Protein AF-A0A382V5U9-F1 (afdb_monomer)

Sequence (157 aa):
MNRLLKIAFSTIMAFGLVFFVGCESEDDAVVETVYDSFDIRAVMSLTAGTDANAEIVRTVPGTEDQAVFVSSAISRLTVINYTTSGFTFGSTYDLDAGSATAEMTSIDVSIPIGGENYVAVCVANTDCAVGKIMFVKLSDGTVVSEVDVGYNPDGTA

pLDDT: mean 81.48, std 15.8, range [37.59, 98.44]

Organism: NCBI:txid408172

Structure (mmCIF, N/CA/C/O backbone):
data_AF-A0A382V5U9-F1
#
_entry.id   AF-A0A382V5U9-F1
#
loop_
_atom_site.group_PDB
_atom_site.id
_atom_site.type_symbol
_atom_site.label_atom_id
_atom_site.label_alt_id
_atom_site.label_comp_id
_atom_site.label_asym_id
_atom_site.label_entity_id
_atom_site.label_seq_id
_atom_site.pdbx_PDB_ins_code
_atom_site.Cartn_x
_atom_site.Cartn_y
_atom_site.Cartn_z
_atom_site.occupancy
_atom_site.B_iso_or_equiv
_atom_site.auth_seq_id
_atom_site.auth_comp_id
_atom_site.auth_asym_id
_atom_site.auth_atom_id
_atom_site.pdbx_PDB_model_num
ATOM 1 N N . MET A 1 1 ? -87.993 -9.521 -7.318 1.00 55.03 1 MET A N 1
ATOM 2 C CA . MET A 1 1 ? -86.608 -9.385 -7.827 1.00 55.03 1 MET A CA 1
ATOM 3 C C . MET A 1 1 ? -86.116 -10.754 -8.288 1.00 55.03 1 MET A C 1
ATOM 5 O O . MET A 1 1 ? -86.063 -11.663 -7.465 1.00 55.03 1 MET A O 1
ATOM 9 N N . ASN A 1 2 ? -85.886 -10.928 -9.595 1.00 71.44 2 ASN A N 1
ATOM 10 C CA . ASN A 1 2 ? -85.622 -12.232 -10.220 1.00 71.44 2 ASN A CA 1
ATOM 11 C C . ASN A 1 2 ? -84.285 -12.828 -9.724 1.00 71.44 2 ASN A C 1
ATOM 13 O O . ASN A 1 2 ? -83.357 -12.070 -9.444 1.00 71.44 2 ASN A O 1
ATOM 17 N N . ARG A 1 3 ? -84.171 -14.160 -9.591 1.00 67.31 3 ARG A N 1
ATOM 18 C CA . ARG A 1 3 ? -82.976 -14.835 -9.020 1.00 67.31 3 ARG A CA 1
ATOM 19 C C . ARG A 1 3 ? -81.678 -14.425 -9.728 1.00 67.31 3 ARG A C 1
ATOM 21 O O . ARG A 1 3 ? -80.677 -14.184 -9.065 1.00 67.31 3 ARG A O 1
ATOM 28 N N . LEU A 1 4 ? -81.742 -14.249 -11.046 1.00 70.25 4 LEU A N 1
ATOM 29 C CA . LEU A 1 4 ? -80.641 -13.759 -11.880 1.00 70.25 4 LEU A CA 1
ATOM 30 C C . LEU A 1 4 ? -80.187 -12.338 -11.513 1.00 70.25 4 LEU A C 1
ATOM 32 O O . LEU A 1 4 ? -78.993 -12.069 -11.492 1.00 70.25 4 LEU A O 1
ATOM 36 N N . LEU A 1 5 ? -81.115 -11.450 -11.142 1.00 63.88 5 LEU A N 1
ATOM 37 C CA . LEU A 1 5 ? -80.794 -10.073 -10.753 1.00 63.88 5 LEU A CA 1
ATOM 38 C C . LEU A 1 5 ? -80.129 -10.012 -9.370 1.00 63.88 5 LEU A C 1
ATOM 40 O O . LEU A 1 5 ? -79.257 -9.182 -9.149 1.00 63.88 5 LEU A O 1
ATOM 44 N N . LYS A 1 6 ? -80.500 -10.920 -8.454 1.00 63.28 6 LYS A N 1
ATOM 45 C CA . LYS A 1 6 ? -79.841 -11.061 -7.143 1.00 63.28 6 LYS A CA 1
ATOM 46 C C . LYS A 1 6 ? -78.411 -11.584 -7.273 1.00 63.28 6 LYS A C 1
ATOM 48 O O . LYS A 1 6 ? -77.531 -11.098 -6.573 1.00 63.28 6 LYS A O 1
ATOM 53 N N . ILE A 1 7 ? -78.187 -12.544 -8.173 1.00 68.88 7 ILE A N 1
ATOM 54 C CA . ILE A 1 7 ? -76.850 -13.085 -8.445 1.00 68.88 7 ILE A CA 1
ATOM 55 C C . ILE A 1 7 ? -75.982 -12.004 -9.093 1.00 68.88 7 ILE A C 1
ATOM 57 O O . ILE A 1 7 ? -74.903 -11.735 -8.586 1.00 68.88 7 ILE A O 1
ATOM 61 N N . ALA A 1 8 ? -76.489 -11.300 -10.111 1.00 67.50 8 ALA A N 1
ATOM 62 C CA . ALA A 1 8 ? -75.756 -10.212 -10.761 1.00 67.50 8 ALA A CA 1
ATOM 63 C C . ALA A 1 8 ? -75.358 -9.092 -9.780 1.00 67.50 8 ALA A C 1
ATOM 65 O O . ALA A 1 8 ? -74.210 -8.656 -9.785 1.00 67.50 8 ALA A O 1
ATOM 66 N N . PHE A 1 9 ? -76.265 -8.679 -8.885 1.00 61.75 9 PHE A N 1
ATOM 67 C CA . PHE A 1 9 ? -75.946 -7.690 -7.847 1.00 61.75 9 PHE A CA 1
ATOM 68 C C . PHE A 1 9 ? -74.911 -8.208 -6.840 1.00 61.75 9 PHE A C 1
ATOM 70 O O . PHE A 1 9 ? -74.003 -7.473 -6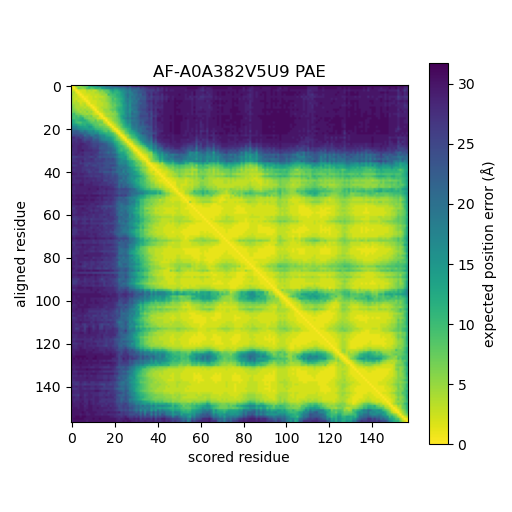.465 1.00 61.75 9 PHE A O 1
ATOM 77 N N . SER A 1 10 ? -75.011 -9.478 -6.435 1.00 62.34 10 SER A N 1
ATOM 78 C CA . SER A 1 10 ? -74.060 -10.098 -5.507 1.00 62.34 10 SER A CA 1
ATOM 79 C C . SER A 1 10 ? -72.662 -10.238 -6.113 1.00 62.34 10 SER A C 1
ATOM 81 O O . SER A 1 10 ? -71.679 -10.079 -5.397 1.00 62.34 10 SER A O 1
ATOM 83 N N . THR A 1 11 ? -72.554 -10.522 -7.414 1.00 60.72 11 THR A N 1
ATOM 84 C CA . THR A 1 11 ? -71.265 -10.665 -8.104 1.00 60.72 11 THR A CA 1
ATOM 85 C C . THR A 1 11 ? -70.595 -9.310 -8.336 1.00 60.72 11 THR A C 1
ATOM 87 O O . THR A 1 11 ? -69.388 -9.202 -8.146 1.00 60.72 11 THR A O 1
ATOM 90 N N . ILE A 1 12 ? -71.361 -8.261 -8.662 1.00 63.12 12 ILE A N 1
ATOM 91 C CA . ILE A 1 12 ? -70.839 -6.889 -8.806 1.00 63.12 12 ILE A CA 1
ATOM 92 C C . ILE A 1 12 ? -70.350 -6.345 -7.457 1.00 63.12 12 ILE A C 1
ATOM 94 O O . ILE A 1 12 ? -69.289 -5.732 -7.390 1.00 63.12 12 ILE A O 1
ATOM 98 N N . MET A 1 13 ? -71.079 -6.621 -6.370 1.00 58.62 13 MET A N 1
ATOM 99 C CA . MET A 1 13 ? -70.685 -6.191 -5.026 1.00 58.62 13 MET A CA 1
ATOM 100 C C . MET A 1 13 ? -69.447 -6.950 -4.520 1.00 58.62 13 MET A C 1
ATOM 102 O O . MET A 1 13 ? -68.575 -6.349 -3.902 1.00 58.62 13 MET A O 1
ATOM 106 N N . ALA A 1 14 ? -69.328 -8.245 -4.840 1.00 58.81 14 ALA A N 1
ATOM 107 C CA . ALA A 1 14 ? -68.163 -9.055 -4.484 1.00 58.81 14 ALA A CA 1
ATOM 108 C C . ALA A 1 14 ? -66.903 -8.680 -5.283 1.00 58.81 14 ALA A C 1
ATOM 110 O O . ALA A 1 14 ? -65.824 -8.669 -4.706 1.00 58.81 14 ALA A O 1
ATOM 111 N N . PHE A 1 15 ? -67.023 -8.327 -6.570 1.00 55.47 15 PHE A N 1
ATOM 112 C CA . PHE A 1 15 ? -65.882 -7.868 -7.377 1.00 55.47 15 PHE A CA 1
ATOM 113 C C . PHE A 1 15 ? -65.477 -6.417 -7.083 1.00 55.47 15 PHE A C 1
ATOM 115 O O . PHE A 1 15 ? -64.292 -6.105 -7.138 1.00 55.47 15 PHE A O 1
ATOM 122 N N . GLY A 1 16 ? -66.419 -5.538 -6.720 1.00 53.28 16 GLY A N 1
ATOM 123 C CA . GLY A 1 16 ? -66.120 -4.147 -6.348 1.00 53.28 16 GLY A CA 1
ATOM 124 C C . GLY A 1 16 ? -65.298 -4.006 -5.060 1.00 53.28 16 GLY A C 1
ATOM 125 O O . GLY A 1 16 ? -64.565 -3.035 -4.908 1.00 53.28 16 GLY A O 1
ATOM 126 N N . LEU A 1 17 ? -65.367 -4.995 -4.163 1.00 53.22 17 LEU A N 1
ATOM 127 C CA . LEU A 1 17 ? -64.602 -5.035 -2.910 1.00 53.22 17 LEU A CA 1
ATOM 128 C C . LEU A 1 17 ? -63.138 -5.474 -3.088 1.00 53.22 17 LEU A C 1
ATOM 130 O O . LEU A 1 17 ? -62.319 -5.188 -2.222 1.00 53.22 17 LEU A O 1
ATOM 134 N N . VAL A 1 18 ? -62.781 -6.122 -4.205 1.00 51.56 18 VAL A N 1
ATOM 135 C CA . VAL A 1 18 ? -61.408 -6.619 -4.447 1.00 51.56 18 VAL A CA 1
ATOM 136 C C . VAL A 1 18 ? -60.488 -5.536 -5.033 1.00 51.56 18 VAL A C 1
ATOM 138 O O . VAL A 1 18 ? -59.275 -5.703 -5.039 1.00 51.56 18 VAL A O 1
ATOM 141 N N . PHE A 1 19 ? -61.036 -4.401 -5.483 1.00 48.47 19 PHE A N 1
ATOM 142 C CA . PHE A 1 19 ? -60.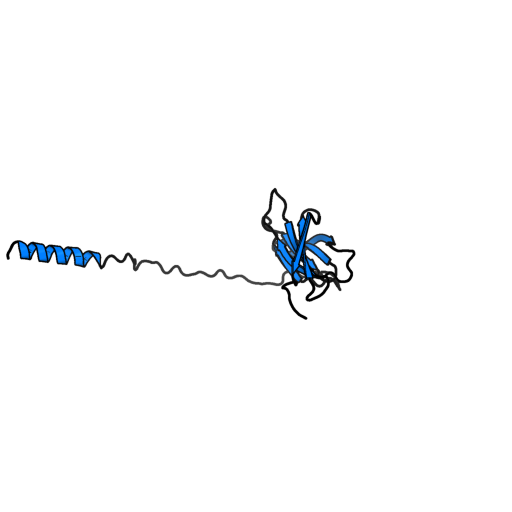251 -3.283 -6.031 1.00 48.47 19 PHE A CA 1
ATOM 143 C C . PHE A 1 19 ? -59.823 -2.232 -4.991 1.00 48.47 19 PHE A C 1
ATOM 145 O O . PHE A 1 19 ? -59.081 -1.323 -5.342 1.00 48.47 19 PHE A O 1
ATOM 152 N N . PHE A 1 20 ? -60.254 -2.353 -3.730 1.00 49.88 20 PHE A N 1
ATOM 153 C CA . PHE A 1 20 ? -59.912 -1.403 -2.656 1.00 49.88 20 PHE A CA 1
ATOM 154 C C . PHE A 1 20 ? -59.005 -1.981 -1.563 1.00 49.88 20 PHE A C 1
ATOM 156 O O . PHE A 1 20 ? -58.672 -1.274 -0.619 1.00 49.88 20 PHE A O 1
ATOM 163 N N . VAL A 1 21 ? -58.554 -3.232 -1.692 1.00 52.81 21 VAL A N 1
ATOM 164 C CA . VAL A 1 21 ? -57.513 -3.795 -0.815 1.00 52.81 21 VAL A CA 1
ATOM 165 C C . VAL A 1 21 ? -56.148 -3.570 -1.466 1.00 52.81 21 VAL A C 1
ATOM 167 O O . VAL A 1 21 ? -55.424 -4.505 -1.797 1.00 52.81 21 VAL A O 1
ATOM 170 N N . GLY A 1 22 ? -55.816 -2.303 -1.708 1.00 47.75 22 GLY A N 1
ATOM 171 C CA . GLY A 1 22 ? -54.417 -1.903 -1.724 1.00 47.75 22 GLY A CA 1
ATOM 172 C C . GLY A 1 22 ? -53.945 -1.960 -0.276 1.00 47.75 22 GLY A C 1
ATOM 173 O O . GLY A 1 22 ? -54.444 -1.209 0.554 1.00 47.75 22 GLY A O 1
ATOM 174 N N . CYS A 1 23 ? -53.038 -2.880 0.048 1.00 54.34 23 CYS A N 1
ATOM 175 C CA . CYS A 1 23 ? -52.291 -2.874 1.308 1.00 54.34 23 CYS A CA 1
ATOM 176 C C . CYS A 1 23 ? -51.269 -1.723 1.319 1.00 54.34 23 CYS A C 1
ATOM 178 O O . CYS A 1 23 ? -50.089 -1.952 1.547 1.00 54.34 23 CYS A O 1
ATOM 180 N N . GLU A 1 24 ? -51.702 -0.498 1.043 1.00 52.31 24 GLU A N 1
ATOM 181 C CA . GLU A 1 24 ? -50.974 0.676 1.507 1.00 52.31 24 GLU A CA 1
ATOM 182 C C . GLU A 1 24 ? -51.588 0.998 2.863 1.00 52.31 24 GLU A C 1
ATOM 184 O O . GLU A 1 24 ? -52.643 1.623 2.972 1.00 52.31 24 GLU A O 1
ATOM 189 N N . SER A 1 25 ? -50.998 0.425 3.910 1.00 57.03 25 SER A N 1
ATOM 190 C CA . SER A 1 25 ? -51.247 0.890 5.263 1.00 57.03 25 SER A CA 1
ATOM 191 C C . SER A 1 25 ? -50.919 2.381 5.299 1.00 57.03 25 SER A C 1
ATOM 193 O O . SER A 1 25 ? -49.768 2.765 5.145 1.00 57.03 25 SER A O 1
ATOM 195 N N . GLU A 1 26 ? -51.912 3.229 5.573 1.00 54.16 26 GLU A N 1
ATOM 196 C CA . GLU A 1 26 ? -51.677 4.631 5.970 1.00 54.16 26 GLU A CA 1
ATOM 197 C C . GLU A 1 26 ? -50.860 4.735 7.285 1.00 54.16 26 GLU A C 1
ATOM 199 O O . GLU A 1 26 ? -50.481 5.825 7.701 1.00 54.16 26 GLU A O 1
ATOM 204 N N . ASP A 1 27 ? -50.559 3.586 7.905 1.00 54.72 27 ASP A N 1
ATOM 205 C CA . ASP A 1 27 ? -49.642 3.368 9.026 1.00 54.72 27 ASP A CA 1
ATOM 206 C C . ASP A 1 27 ? -48.220 2.962 8.587 1.00 54.72 27 ASP A C 1
ATOM 208 O O . ASP A 1 27 ? -47.461 2.409 9.390 1.00 54.72 27 ASP A O 1
ATOM 212 N N . ASP A 1 28 ? -47.816 3.225 7.341 1.00 58.56 28 ASP A N 1
ATOM 213 C CA . ASP A 1 28 ? -46.396 3.246 6.990 1.00 58.56 28 ASP A CA 1
ATOM 214 C C . ASP A 1 28 ? -45.772 4.424 7.740 1.00 58.56 28 ASP A C 1
ATOM 216 O O . ASP A 1 28 ? -45.668 5.544 7.235 1.00 58.56 28 ASP A O 1
ATOM 220 N N . ALA A 1 29 ? -45.442 4.172 9.012 1.00 61.09 29 ALA A N 1
ATOM 221 C CA . ALA A 1 29 ? -44.749 5.088 9.888 1.00 61.09 29 ALA A CA 1
ATOM 222 C C . ALA A 1 29 ? -43.636 5.704 9.059 1.00 61.09 29 ALA A C 1
ATOM 224 O O . ALA A 1 29 ? -42.784 4.974 8.551 1.00 61.09 29 ALA A O 1
ATOM 225 N N . VAL A 1 30 ? -43.696 7.024 8.869 1.00 63.41 30 VAL A N 1
ATOM 226 C CA . VAL A 1 30 ? -42.638 7.772 8.201 1.00 63.41 30 VAL A CA 1
ATOM 227 C C . VAL A 1 30 ? -41.365 7.395 8.939 1.00 63.41 30 VAL A C 1
ATOM 229 O O . VAL A 1 30 ? -41.147 7.836 10.068 1.00 63.41 30 VAL A O 1
ATOM 232 N N . VAL A 1 31 ? -40.579 6.491 8.350 1.00 66.38 31 VAL A N 1
ATOM 233 C CA . VAL A 1 31 ? -39.288 6.101 8.891 1.00 66.38 31 VAL A CA 1
ATOM 234 C C . VAL A 1 31 ? -38.438 7.330 8.665 1.00 66.38 31 VAL A C 1
ATOM 236 O O . VAL A 1 31 ? -37.908 7.553 7.576 1.00 66.38 31 VAL A O 1
ATOM 239 N N . GLU A 1 32 ? -38.426 8.198 9.669 1.00 70.25 32 GLU A N 1
ATOM 240 C CA . GLU A 1 32 ? -37.617 9.394 9.656 1.00 70.25 32 GLU A CA 1
ATOM 241 C C . GLU A 1 32 ? -36.184 8.921 9.423 1.00 70.25 32 GLU A C 1
ATOM 243 O O . GLU A 1 32 ? -35.635 8.130 10.196 1.00 70.25 32 GLU A O 1
ATOM 248 N N . THR A 1 33 ? -35.608 9.307 8.285 1.00 75.06 33 THR A N 1
ATOM 249 C CA . THR A 1 33 ? -34.214 8.987 7.997 1.00 75.06 33 THR A CA 1
ATOM 250 C C . THR A 1 33 ? -33.384 9.846 8.933 1.00 75.06 33 THR A C 1
ATOM 252 O O . THR A 1 33 ? -33.126 11.018 8.662 1.00 75.06 33 THR A O 1
ATOM 255 N N . VAL A 1 34 ? -33.032 9.279 10.084 1.00 75.00 34 VAL A N 1
ATOM 256 C CA . VAL A 1 34 ? -32.137 9.923 11.036 1.00 75.00 34 VAL A CA 1
ATOM 257 C C . VAL A 1 34 ? -30.734 9.824 10.459 1.00 75.00 34 VAL A C 1
ATOM 259 O O . VAL A 1 34 ? -30.131 8.752 10.424 1.00 75.00 34 VAL A O 1
ATOM 262 N N . TYR A 1 35 ? -30.228 10.949 9.968 1.00 75.06 35 TYR A N 1
ATOM 263 C CA . TYR A 1 35 ? -28.821 11.082 9.631 1.00 75.06 35 TYR A CA 1
ATOM 264 C C . TYR A 1 35 ? -28.052 11.295 10.931 1.00 75.06 35 TYR A C 1
ATOM 266 O O . TYR A 1 35 ? -28.283 12.278 11.638 1.00 75.06 35 TYR A O 1
ATOM 274 N N . ASP A 1 36 ? -27.165 10.360 11.255 1.00 79.00 36 ASP A N 1
ATOM 275 C CA . ASP A 1 36 ? -26.198 10.561 12.325 1.00 79.00 36 ASP A CA 1
ATOM 276 C C . ASP A 1 36 ? -25.287 11.744 11.968 1.00 79.00 36 ASP A C 1
ATOM 278 O O . ASP A 1 36 ? -24.959 11.976 10.799 1.00 79.00 36 ASP A O 1
ATOM 282 N N . SER A 1 37 ? -24.902 12.524 12.971 1.00 82.19 37 SER A N 1
ATOM 283 C CA . SER A 1 37 ? -24.002 13.655 12.784 1.00 82.19 37 SER A CA 1
ATOM 284 C C . SER A 1 37 ? -22.581 13.202 13.080 1.00 82.19 37 SER A C 1
ATOM 286 O O . SER A 1 37 ? -22.300 12.755 14.191 1.00 82.19 37 SER A O 1
ATOM 288 N N . PHE A 1 38 ? -21.667 13.363 12.127 1.00 82.50 38 PHE A N 1
ATOM 289 C CA . PHE A 1 38 ? -20.244 13.140 12.360 1.00 82.50 38 PHE A CA 1
ATOM 290 C C . PHE A 1 38 ? -19.456 14.436 12.176 1.00 82.50 38 PHE A C 1
ATOM 292 O O . PHE A 1 38 ? -19.760 15.255 11.310 1.00 82.50 38 PHE A O 1
ATOM 299 N N . ASP A 1 39 ? -18.407 14.588 12.980 1.00 84.50 39 ASP A N 1
ATOM 300 C CA . ASP A 1 39 ? -17.454 15.684 12.859 1.00 84.50 39 ASP A CA 1
ATOM 301 C C . ASP A 1 39 ? -16.170 15.179 12.199 1.00 84.50 39 ASP A C 1
ATOM 303 O O . ASP A 1 39 ? -15.513 14.271 12.712 1.00 84.50 39 ASP A O 1
ATOM 307 N N . ILE A 1 40 ? -15.750 15.823 11.110 1.00 85.25 40 ILE A N 1
ATOM 308 C CA . ILE A 1 40 ? -14.400 15.645 10.565 1.00 85.25 40 ILE A CA 1
ATOM 309 C C . ILE A 1 40 ? -13.473 16.622 11.283 1.00 85.25 40 ILE A C 1
ATOM 311 O O . ILE A 1 40 ? -13.654 17.839 11.211 1.00 85.25 40 ILE A O 1
ATOM 315 N N . ARG A 1 41 ? -12.458 16.099 11.971 1.00 84.50 41 ARG A N 1
ATOM 316 C CA . ARG A 1 41 ? -11.458 16.905 12.679 1.00 84.50 41 ARG A CA 1
ATOM 317 C C . ARG A 1 41 ? -10.059 16.449 12.293 1.00 84.50 41 ARG A C 1
ATOM 319 O O . ARG A 1 41 ? -9.793 15.254 12.215 1.00 84.50 41 ARG A O 1
ATOM 326 N N . ALA A 1 42 ? -9.152 17.401 12.097 1.00 86.50 42 ALA A N 1
ATOM 327 C CA . ALA A 1 42 ? -7.735 17.090 11.972 1.00 86.50 42 ALA A CA 1
ATOM 328 C C . ALA A 1 42 ? -7.195 16.694 13.353 1.00 86.50 42 ALA A C 1
ATOM 330 O O . ALA A 1 42 ? -7.087 17.536 14.243 1.00 86.50 42 ALA A O 1
ATOM 331 N N . VAL A 1 43 ? -6.897 15.407 13.539 1.00 85.38 43 VAL A N 1
ATOM 332 C CA . VAL A 1 43 ? -6.363 14.884 14.807 1.00 85.38 43 VAL A CA 1
ATOM 333 C C . VAL A 1 43 ? -4.836 14.943 14.824 1.00 85.38 43 VAL A C 1
ATOM 335 O O . VAL A 1 43 ? -4.243 15.243 15.856 1.00 85.38 43 VAL A O 1
ATOM 338 N N . MET A 1 44 ? -4.192 14.703 13.677 1.00 89.81 44 MET A N 1
ATOM 339 C CA . MET A 1 44 ? -2.738 14.777 13.523 1.00 89.81 44 MET A CA 1
ATOM 340 C C . MET A 1 44 ? -2.303 14.816 12.050 1.00 89.81 44 MET A C 1
ATOM 342 O O . MET A 1 44 ? -3.125 14.654 11.151 1.00 89.81 44 MET A O 1
ATOM 346 N N . SER A 1 45 ? -1.001 15.008 11.818 1.00 89.88 45 SER A N 1
ATOM 347 C CA . SER A 1 45 ? -0.362 14.961 10.500 1.00 89.88 45 SER A CA 1
ATOM 348 C C . SER A 1 45 ? 1.005 14.279 10.596 1.00 89.88 45 SER A C 1
ATOM 350 O O . SER A 1 45 ? 1.725 14.474 11.577 1.00 89.88 45 SER A O 1
ATOM 352 N N . LEU A 1 46 ? 1.357 13.496 9.576 1.00 87.75 46 LEU A N 1
ATOM 353 C CA . LEU A 1 46 ? 2.693 12.942 9.362 1.00 87.75 46 LEU A CA 1
ATOM 354 C C . LEU A 1 46 ? 3.160 13.325 7.961 1.00 87.75 46 LEU A C 1
ATOM 356 O O . LEU A 1 46 ? 2.362 13.399 7.030 1.00 87.75 46 LEU A O 1
ATOM 360 N N . THR A 1 47 ? 4.464 13.533 7.810 1.00 89.38 47 THR A N 1
ATOM 361 C CA . THR A 1 47 ? 5.077 13.713 6.493 1.00 89.38 47 THR A CA 1
ATOM 362 C C . THR A 1 47 ? 5.502 12.359 5.938 1.00 89.38 47 THR A C 1
ATOM 364 O O . THR A 1 47 ? 6.236 11.630 6.602 1.00 89.38 47 THR A O 1
ATOM 367 N N . ALA A 1 48 ? 5.060 12.027 4.724 1.00 84.44 48 ALA A N 1
ATOM 368 C CA . ALA A 1 48 ? 5.508 10.831 4.005 1.00 84.44 48 ALA A CA 1
ATOM 369 C C . ALA A 1 48 ? 6.980 10.930 3.544 1.00 84.44 48 ALA A C 1
ATOM 371 O O . ALA A 1 48 ? 7.572 9.931 3.146 1.00 84.44 48 ALA A O 1
ATOM 372 N N . GLY A 1 49 ? 7.583 12.121 3.636 1.00 84.06 49 GLY A N 1
ATOM 373 C CA . GLY A 1 49 ? 8.920 12.431 3.136 1.00 84.06 49 GLY A CA 1
ATOM 374 C C . GLY A 1 49 ? 8.868 13.482 2.029 1.00 84.06 49 GLY A C 1
ATOM 375 O O . GLY A 1 49 ? 7.855 13.622 1.348 1.00 84.06 49 GLY A O 1
ATOM 376 N N . THR A 1 50 ? 9.959 14.234 1.871 1.00 78.50 50 THR A N 1
ATOM 377 C CA . THR A 1 50 ? 10.050 15.409 0.983 1.00 78.50 50 THR A CA 1
ATOM 378 C C . THR A 1 50 ? 9.714 15.104 -0.479 1.00 78.50 50 THR A C 1
ATOM 380 O O . THR A 1 50 ? 9.178 15.974 -1.154 1.00 78.50 50 THR A O 1
ATOM 383 N N . ASP A 1 51 ? 9.926 13.865 -0.924 1.00 79.94 51 ASP A N 1
ATOM 384 C CA . ASP A 1 51 ? 9.762 13.456 -2.324 1.00 79.94 51 ASP A CA 1
ATOM 385 C C . ASP A 1 51 ? 8.856 12.228 -2.474 1.00 79.94 51 ASP A C 1
ATOM 387 O O . ASP A 1 51 ? 8.887 11.555 -3.492 1.00 79.94 51 ASP A O 1
ATOM 391 N N . ALA A 1 52 ? 8.073 11.878 -1.449 1.00 82.25 52 ALA A N 1
ATOM 392 C CA . ALA A 1 52 ? 7.286 10.648 -1.489 1.00 82.25 52 ALA A CA 1
ATOM 393 C C . ALA A 1 52 ? 6.101 10.734 -2.468 1.00 82.25 52 ALA A C 1
ATOM 395 O O . ALA A 1 52 ? 5.767 9.741 -3.105 1.00 82.25 52 ALA A O 1
ATOM 396 N N . ASN A 1 53 ? 5.487 11.916 -2.591 1.00 87.69 53 ASN A N 1
ATOM 397 C CA . ASN A 1 53 ? 4.247 12.147 -3.338 1.00 87.69 53 ASN A CA 1
ATOM 398 C C . ASN A 1 53 ? 3.176 11.072 -3.042 1.00 87.69 53 ASN A C 1
ATOM 400 O O . ASN A 1 53 ? 2.983 10.126 -3.804 1.00 87.69 53 ASN A O 1
ATOM 404 N N . ALA A 1 54 ? 2.552 11.166 -1.864 1.00 89.56 54 ALA A N 1
ATOM 405 C CA . ALA A 1 54 ? 1.522 10.219 -1.444 1.00 89.56 54 ALA A CA 1
ATOM 406 C C . ALA A 1 54 ? 0.242 10.404 -2.277 1.00 89.56 54 ALA A C 1
ATOM 408 O O . ALA A 1 54 ? -0.298 11.505 -2.309 1.00 89.56 54 ALA A O 1
ATOM 409 N N . GLU A 1 55 ? -0.253 9.325 -2.886 1.00 88.44 55 GLU A N 1
ATOM 410 C CA . GLU A 1 55 ? -1.374 9.374 -3.838 1.00 88.44 55 GLU A CA 1
ATOM 411 C C . GLU A 1 55 ? -2.685 8.868 -3.217 1.00 88.44 55 GLU A C 1
ATOM 413 O O . GLU A 1 55 ? -3.522 9.635 -2.737 1.00 88.44 55 GLU A O 1
ATOM 418 N N . ILE A 1 56 ? -2.875 7.545 -3.195 1.00 91.19 56 ILE A N 1
ATOM 419 C CA . ILE A 1 56 ? -4.130 6.910 -2.787 1.00 91.19 56 ILE A CA 1
ATOM 420 C C . ILE A 1 56 ? -3.945 6.142 -1.484 1.00 91.19 56 ILE A C 1
ATOM 422 O O . ILE A 1 56 ? -3.000 5.370 -1.341 1.00 91.19 56 ILE A O 1
ATOM 426 N N . VAL A 1 57 ? -4.906 6.311 -0.569 1.00 95.06 57 VAL A N 1
ATOM 427 C CA . VAL A 1 57 ? -5.049 5.533 0.667 1.00 95.06 57 VAL A CA 1
ATOM 428 C C . VAL A 1 57 ? -6.256 4.586 0.593 1.00 95.06 57 VAL A C 1
ATOM 430 O O . VAL A 1 57 ? -7.308 4.923 0.032 1.00 95.06 57 VAL A O 1
ATOM 433 N N . ARG A 1 58 ? -6.113 3.389 1.167 1.00 97.62 58 ARG A N 1
ATOM 434 C CA . ARG A 1 58 ? -7.170 2.376 1.321 1.00 97.62 58 ARG A CA 1
ATOM 435 C C . ARG A 1 58 ? -7.099 1.750 2.706 1.00 97.62 58 ARG A C 1
ATOM 437 O O . ARG A 1 58 ? -6.010 1.448 3.181 1.00 97.62 58 ARG A O 1
ATOM 444 N N . THR A 1 59 ? -8.243 1.542 3.349 1.00 97.62 59 THR A N 1
ATOM 445 C CA . THR A 1 59 ? -8.318 0.729 4.571 1.00 97.62 59 THR A CA 1
ATOM 446 C C . THR A 1 59 ? -8.043 -0.736 4.239 1.00 97.62 59 THR A C 1
ATOM 448 O O . THR A 1 59 ? -8.299 -1.175 3.118 1.00 97.62 59 THR A O 1
ATOM 451 N N . VAL A 1 60 ? -7.503 -1.492 5.195 1.00 98.25 60 VAL A N 1
ATOM 452 C CA . VAL A 1 60 ? -7.226 -2.923 5.023 1.00 98.25 60 VAL A CA 1
ATOM 453 C C . VAL A 1 60 ? -8.444 -3.717 5.504 1.00 98.25 60 VAL A C 1
ATOM 455 O O . VAL A 1 60 ? -8.719 -3.740 6.709 1.00 98.25 60 VAL A O 1
ATOM 458 N N . PRO A 1 61 ? -9.202 -4.379 4.610 1.00 98.12 61 PRO A N 1
ATOM 459 C CA . PRO A 1 61 ? -10.381 -5.128 5.021 1.00 98.12 61 PRO A CA 1
ATOM 460 C C . PRO A 1 61 ? -10.023 -6.274 5.971 1.00 98.12 61 PRO A C 1
ATOM 462 O O . PRO A 1 61 ? -9.048 -6.994 5.754 1.00 98.12 61 PRO A O 1
ATOM 465 N N . GLY A 1 62 ? -10.851 -6.474 6.998 1.00 96.38 62 GLY A N 1
ATOM 466 C CA . GLY A 1 62 ? -10.600 -7.456 8.059 1.00 96.38 62 GLY A CA 1
ATOM 467 C C . GLY A 1 62 ? -9.739 -6.927 9.210 1.00 96.38 62 GLY A C 1
ATOM 468 O O . GLY A 1 62 ? -9.483 -7.672 10.153 1.00 96.38 62 GLY A O 1
ATOM 469 N N . THR A 1 63 ? -9.333 -5.657 9.153 1.00 95.75 63 THR A N 1
ATOM 470 C CA . THR A 1 63 ? -8.686 -4.933 10.253 1.00 95.75 63 THR A CA 1
ATOM 471 C C . THR A 1 63 ? -9.557 -3.753 10.675 1.00 95.75 63 THR A C 1
ATOM 473 O O . THR A 1 63 ? -10.332 -3.233 9.872 1.00 95.75 63 THR A O 1
ATOM 476 N N . GLU A 1 64 ? -9.422 -3.327 11.928 1.00 95.69 64 GLU A N 1
ATOM 477 C CA . GLU A 1 64 ? -10.126 -2.147 12.456 1.00 95.69 64 GLU A CA 1
ATOM 478 C C . GLU A 1 64 ? -9.217 -0.908 12.495 1.00 95.69 64 GLU A C 1
ATOM 480 O O . GLU A 1 64 ? -9.685 0.219 12.649 1.00 95.69 64 GLU A O 1
ATOM 485 N N . ASP A 1 65 ? -7.910 -1.115 12.351 1.00 96.62 65 ASP A N 1
ATOM 486 C CA . ASP A 1 65 ? -6.859 -0.167 12.705 1.00 96.62 65 ASP A CA 1
ATOM 487 C C . ASP A 1 65 ? -5.746 -0.064 11.652 1.00 96.62 65 ASP A C 1
ATOM 489 O O . ASP A 1 65 ? -4.699 0.522 11.936 1.00 96.62 65 ASP A O 1
ATOM 493 N N . GLN A 1 66 ? -5.942 -0.601 10.439 1.00 97.81 66 GLN A N 1
ATOM 494 C CA . GLN A 1 66 ? -4.936 -0.530 9.378 1.00 97.81 66 GLN A CA 1
ATOM 495 C C . GLN A 1 66 ? -5.445 0.040 8.055 1.00 97.81 66 GLN A C 1
ATOM 497 O O . GLN A 1 66 ? -6.553 -0.214 7.580 1.00 97.81 66 GLN A O 1
ATOM 502 N N . ALA A 1 67 ? -4.570 0.815 7.426 1.00 97.62 67 ALA A N 1
ATOM 503 C CA . ALA A 1 67 ? -4.701 1.305 6.065 1.00 97.62 67 ALA A CA 1
ATOM 504 C C . ALA A 1 67 ? -3.354 1.184 5.351 1.00 97.62 67 ALA A C 1
ATOM 506 O O . ALA A 1 67 ? -2.320 0.936 5.966 1.00 97.62 67 ALA A O 1
ATOM 507 N N . VAL A 1 68 ? -3.353 1.379 4.043 1.00 97.88 68 VAL A N 1
ATOM 508 C CA . VAL A 1 68 ? -2.148 1.462 3.225 1.00 97.88 68 VAL A CA 1
ATOM 509 C C . VAL A 1 68 ? -2.254 2.632 2.270 1.00 97.88 68 VAL A C 1
ATOM 511 O O . VAL A 1 68 ? -3.352 2.988 1.844 1.00 97.88 68 VAL A O 1
ATOM 514 N N . PHE A 1 69 ? -1.116 3.210 1.912 1.00 96.06 69 PHE A N 1
ATOM 515 C CA . PHE A 1 69 ? -1.029 4.167 0.817 1.00 96.06 69 PHE A CA 1
ATOM 516 C C . PHE A 1 69 ? 0.218 3.928 -0.021 1.00 96.06 69 PHE A C 1
ATOM 518 O O . PHE A 1 69 ? 1.187 3.327 0.450 1.00 96.06 69 PHE A O 1
ATOM 525 N N . VAL A 1 70 ? 0.199 4.428 -1.251 1.00 93.69 70 VAL A N 1
ATOM 526 C CA . VAL A 1 70 ? 1.372 4.437 -2.128 1.00 93.69 70 VAL A CA 1
ATOM 527 C C . VAL A 1 70 ? 1.966 5.828 -2.250 1.00 93.69 70 VAL A C 1
ATOM 529 O O . VAL A 1 70 ? 1.266 6.838 -2.212 1.00 93.69 70 VAL A O 1
ATOM 532 N N . SER A 1 71 ? 3.285 5.848 -2.356 1.00 91.06 71 SER A N 1
ATOM 533 C CA . SER A 1 71 ? 4.108 7.020 -2.614 1.00 91.06 71 SER A CA 1
ATOM 534 C C . SER A 1 71 ? 4.658 6.890 -4.028 1.00 91.06 71 SER A C 1
ATOM 536 O O . SER A 1 71 ? 5.506 6.024 -4.266 1.00 91.06 71 SER A O 1
ATOM 538 N N . SER A 1 72 ? 4.132 7.694 -4.954 1.00 86.50 72 SER A N 1
ATOM 539 C CA . SER A 1 72 ? 4.380 7.535 -6.389 1.00 86.50 72 SER A CA 1
ATOM 540 C C . SER A 1 72 ? 5.857 7.716 -6.730 1.00 86.50 72 SER A C 1
ATOM 542 O O . SER A 1 72 ? 6.488 6.811 -7.267 1.00 86.50 72 SER A O 1
ATOM 544 N N . ALA A 1 73 ? 6.450 8.829 -6.297 1.00 82.50 73 ALA A N 1
ATOM 545 C CA . ALA A 1 73 ? 7.795 9.238 -6.701 1.00 82.50 73 ALA A CA 1
ATOM 546 C C . ALA A 1 73 ? 8.935 8.396 -6.092 1.00 82.50 73 ALA A C 1
ATOM 548 O O . ALA A 1 73 ? 10.078 8.490 -6.535 1.00 82.50 73 ALA A O 1
ATOM 549 N N . ILE A 1 74 ? 8.640 7.562 -5.089 1.00 86.31 74 ILE A N 1
ATOM 550 C CA . ILE A 1 74 ? 9.616 6.648 -4.469 1.00 86.31 74 ILE A CA 1
ATOM 551 C C . ILE A 1 74 ? 9.220 5.174 -4.596 1.00 86.31 74 ILE A C 1
ATOM 553 O O . ILE A 1 74 ? 9.858 4.329 -3.971 1.00 86.31 74 ILE A O 1
ATOM 557 N N . SER A 1 75 ? 8.173 4.856 -5.368 1.00 88.62 75 SER A N 1
ATOM 558 C CA . SER A 1 75 ? 7.730 3.479 -5.616 1.00 88.62 75 SER A CA 1
ATOM 559 C C . SER A 1 75 ? 7.553 2.643 -4.336 1.00 88.62 75 SER A C 1
ATOM 561 O O . SER A 1 75 ? 8.020 1.502 -4.230 1.00 88.62 75 SER A O 1
ATOM 563 N N . ARG A 1 76 ? 6.873 3.226 -3.338 1.00 92.12 76 ARG A N 1
ATOM 564 C CA . ARG A 1 76 ? 6.721 2.634 -2.001 1.00 92.12 76 ARG A CA 1
ATOM 565 C C . ARG A 1 76 ? 5.267 2.450 -1.603 1.00 92.12 76 ARG A C 1
ATOM 567 O O . ARG A 1 76 ? 4.500 3.410 -1.577 1.00 92.12 76 ARG A O 1
ATOM 574 N N . LEU A 1 77 ? 4.933 1.245 -1.153 1.00 95.75 77 LEU A N 1
ATOM 575 C CA . LEU A 1 77 ? 3.721 0.948 -0.392 1.00 95.75 77 LEU A CA 1
ATOM 576 C C . LEU A 1 77 ? 4.013 1.113 1.105 1.00 95.75 77 LEU A C 1
ATOM 578 O O . LEU A 1 77 ? 4.974 0.543 1.618 1.00 95.75 77 LEU A O 1
ATOM 582 N N . THR A 1 78 ? 3.193 1.879 1.817 1.00 96.44 78 THR A N 1
ATOM 583 C CA . THR A 1 78 ? 3.355 2.139 3.255 1.00 96.44 78 THR A CA 1
ATOM 584 C C . THR A 1 78 ? 2.107 1.720 4.014 1.00 96.44 78 THR A C 1
ATOM 586 O O . THR A 1 78 ? 0.998 2.126 3.670 1.00 96.44 78 THR A O 1
ATOM 589 N N . VAL A 1 79 ? 2.296 0.941 5.078 1.00 97.62 79 VAL A N 1
ATOM 590 C CA . VAL A 1 79 ? 1.245 0.585 6.033 1.00 97.62 79 VAL A CA 1
ATOM 591 C C . VAL A 1 79 ? 1.050 1.728 7.022 1.00 97.62 79 VAL A C 1
ATOM 593 O O . VAL A 1 79 ? 2.010 2.279 7.557 1.00 97.62 79 VAL A O 1
ATOM 596 N N . ILE A 1 80 ? -0.201 2.063 7.298 1.00 96.94 80 ILE A N 1
ATOM 597 C CA . ILE A 1 80 ? -0.627 2.974 8.354 1.00 96.94 80 ILE A CA 1
ATOM 598 C C . ILE A 1 80 ? -1.300 2.128 9.428 1.00 96.94 80 ILE A C 1
ATOM 600 O O . ILE A 1 80 ? -2.244 1.403 9.130 1.00 96.94 80 ILE A O 1
ATOM 604 N N . ASN A 1 81 ? -0.855 2.267 10.673 1.00 96.75 81 ASN A N 1
ATOM 605 C CA . ASN A 1 81 ? -1.607 1.800 11.835 1.00 96.75 81 ASN A CA 1
ATOM 606 C C . ASN A 1 81 ? -2.282 3.011 12.476 1.00 96.75 81 ASN A C 1
ATOM 608 O O . ASN A 1 81 ? -1.623 4.034 12.668 1.00 96.75 81 ASN A O 1
ATOM 612 N N . TYR A 1 82 ? -3.563 2.931 12.811 1.00 93.94 82 TYR A N 1
ATOM 613 C CA . TYR A 1 82 ? -4.307 4.054 13.373 1.00 93.94 82 TYR A CA 1
ATOM 614 C C . TYR A 1 82 ? -5.168 3.660 14.569 1.00 93.94 82 TYR A C 1
ATOM 616 O O . TYR A 1 82 ? -5.642 2.545 14.709 1.00 93.94 82 TYR A O 1
ATOM 624 N N . THR A 1 83 ? -5.377 4.617 15.460 1.00 91.88 83 THR A N 1
ATOM 625 C CA . THR A 1 83 ? -6.299 4.542 16.589 1.00 91.88 83 THR A CA 1
ATOM 626 C C . THR A 1 83 ? -7.336 5.651 16.451 1.00 91.88 83 THR A C 1
ATOM 628 O O . THR A 1 83 ? -7.279 6.483 15.546 1.00 91.88 83 THR A O 1
ATOM 631 N N . THR A 1 84 ? -8.269 5.728 17.396 1.00 86.00 84 THR A N 1
ATOM 632 C CA . THR A 1 84 ? -9.254 6.818 17.448 1.00 86.00 84 THR A CA 1
ATOM 633 C C . THR A 1 84 ? -8.627 8.205 17.617 1.00 86.00 84 THR A C 1
ATOM 635 O O . THR A 1 84 ? -9.281 9.205 17.330 1.00 86.00 84 THR A O 1
ATOM 638 N N . SER A 1 85 ? -7.379 8.289 18.089 1.00 88.19 85 SER A N 1
ATOM 639 C CA . SER A 1 85 ? -6.714 9.552 18.419 1.00 88.19 85 SER A CA 1
ATOM 640 C C . SER A 1 85 ? -5.396 9.779 17.676 1.00 88.19 85 SER A C 1
ATOM 642 O O . SER A 1 85 ? -4.670 10.710 18.022 1.00 88.19 85 SER A O 1
ATOM 644 N N . GLY A 1 86 ? -5.045 8.945 16.695 1.00 90.12 86 GLY A N 1
ATOM 645 C CA . GLY A 1 86 ? -3.834 9.151 15.905 1.00 90.12 86 GLY A CA 1
ATOM 646 C C . GLY A 1 86 ? -3.484 8.001 14.966 1.00 90.12 86 GLY A C 1
ATOM 647 O O . GLY A 1 86 ? -4.234 7.046 14.842 1.00 90.12 86 GLY A O 1
ATOM 648 N N . PHE A 1 87 ? -2.340 8.092 14.296 1.00 93.19 87 PHE A N 1
ATOM 649 C CA . PHE A 1 87 ? -1.820 7.100 13.366 1.00 93.19 87 PHE A CA 1
ATOM 650 C C . PHE A 1 87 ? -0.288 7.127 13.302 1.00 93.19 87 PHE A C 1
ATOM 652 O O . PHE A 1 87 ? 0.351 8.113 13.664 1.00 93.19 87 PHE A O 1
ATOM 659 N N . THR A 1 88 ? 0.316 6.033 12.856 1.00 94.94 88 THR A N 1
ATOM 660 C CA . THR A 1 88 ? 1.758 5.875 12.645 1.00 94.94 88 THR A CA 1
ATOM 661 C C . THR A 1 88 ? 2.011 5.138 11.337 1.00 94.94 88 THR A C 1
ATOM 663 O O . THR A 1 88 ? 1.185 4.339 10.893 1.00 94.94 88 THR A O 1
ATOM 666 N N . PHE A 1 89 ? 3.163 5.384 10.715 1.00 95.00 89 PHE A N 1
ATOM 667 C CA . PHE A 1 89 ? 3.631 4.525 9.631 1.00 95.00 89 PHE A CA 1
ATOM 668 C C . PHE A 1 89 ? 4.226 3.245 10.219 1.00 95.00 89 PHE A C 1
ATOM 670 O O . PHE A 1 89 ? 5.057 3.293 11.128 1.00 95.00 89 PHE A O 1
ATOM 677 N N . GLY A 1 90 ? 3.733 2.111 9.733 1.00 95.06 90 GLY A N 1
ATOM 678 C CA . GLY A 1 90 ? 4.230 0.777 10.025 1.00 95.06 90 GLY A CA 1
ATOM 679 C C . GLY A 1 90 ? 5.271 0.345 8.997 1.00 95.06 90 GLY A C 1
ATOM 680 O O . GLY A 1 90 ? 6.209 1.080 8.694 1.00 95.06 90 GLY A O 1
ATOM 681 N N . SER A 1 91 ? 5.101 -0.867 8.471 1.00 96.31 91 SER A N 1
ATOM 682 C CA . SER A 1 91 ? 5.971 -1.418 7.434 1.00 96.31 91 SER A CA 1
ATOM 683 C C . SER A 1 91 ? 5.921 -0.603 6.142 1.00 96.31 91 SER A C 1
ATOM 685 O O . SER A 1 91 ? 4.885 -0.050 5.769 1.00 96.31 91 SER A O 1
ATOM 687 N N . THR A 1 92 ? 7.044 -0.587 5.432 1.00 95.12 92 THR A N 1
ATOM 688 C CA . THR A 1 92 ? 7.182 0.019 4.107 1.00 95.12 92 THR A CA 1
ATOM 689 C C . THR A 1 92 ? 7.805 -0.979 3.150 1.00 95.12 92 THR A C 1
ATOM 691 O O . THR A 1 92 ? 8.761 -1.662 3.523 1.00 95.12 92 THR A O 1
ATOM 694 N N . TYR A 1 93 ? 7.315 -1.011 1.918 1.00 95.00 93 TYR A N 1
ATOM 695 C CA . TYR A 1 93 ? 7.765 -1.931 0.884 1.00 95.00 93 TYR A CA 1
ATOM 696 C C . TYR A 1 93 ? 8.107 -1.150 -0.384 1.00 95.00 93 TYR A C 1
ATOM 698 O O . TYR A 1 93 ? 7.228 -0.536 -0.988 1.00 95.00 93 TYR A O 1
ATOM 706 N N . ASP A 1 94 ? 9.383 -1.168 -0.766 1.00 92.19 94 ASP A N 1
ATOM 707 C CA . ASP A 1 94 ? 9.860 -0.600 -2.029 1.00 92.19 94 ASP A CA 1
ATOM 708 C C . ASP A 1 94 ? 9.630 -1.642 -3.126 1.00 92.19 94 ASP A C 1
ATOM 710 O O . ASP A 1 94 ? 10.338 -2.649 -3.182 1.00 92.19 94 ASP A O 1
ATOM 714 N N . LEU A 1 95 ? 8.600 -1.447 -3.952 1.00 90.56 95 LEU A N 1
ATOM 715 C CA . LEU A 1 95 ? 8.151 -2.489 -4.889 1.00 90.56 95 LEU A CA 1
ATOM 716 C C . LEU A 1 95 ? 8.874 -2.421 -6.235 1.00 90.56 95 LEU A C 1
ATOM 718 O O . LEU A 1 95 ? 8.937 -3.421 -6.944 1.00 90.56 95 LEU A O 1
ATOM 722 N N . ASP A 1 96 ? 9.446 -1.263 -6.570 1.00 83.44 96 ASP A N 1
ATOM 723 C CA . ASP A 1 96 ? 10.243 -1.079 -7.784 1.00 83.44 96 ASP A CA 1
ATOM 724 C C . ASP A 1 96 ? 11.480 -0.205 -7.532 1.00 83.44 96 ASP A C 1
ATOM 726 O O . ASP A 1 96 ? 11.718 0.811 -8.178 1.00 83.44 96 ASP A O 1
ATOM 730 N N . ALA A 1 97 ? 12.299 -0.607 -6.555 1.00 68.94 97 ALA A N 1
ATOM 731 C CA . ALA A 1 97 ? 13.485 0.143 -6.122 1.00 68.94 97 ALA A CA 1
ATOM 732 C C . ALA A 1 97 ? 14.545 0.374 -7.227 1.00 68.94 97 ALA A C 1
ATOM 734 O O . ALA A 1 97 ? 15.503 1.118 -7.016 1.00 68.94 97 ALA A O 1
ATOM 735 N N . GLY A 1 98 ? 14.421 -0.297 -8.378 1.00 65.81 98 GLY A N 1
ATOM 736 C CA . GLY A 1 98 ? 15.322 -0.157 -9.523 1.00 65.81 98 GLY A CA 1
ATOM 737 C C . GLY A 1 98 ? 14.834 0.817 -10.596 1.00 65.81 98 GLY A C 1
ATOM 738 O O . GLY A 1 98 ? 15.623 1.173 -11.474 1.00 65.81 98 GLY A O 1
ATOM 739 N N . SER A 1 99 ? 13.571 1.244 -10.549 1.00 72.19 99 SER A N 1
ATOM 740 C CA . SER A 1 99 ? 13.003 2.134 -11.554 1.00 72.19 99 SER A CA 1
ATOM 741 C C . SER A 1 99 ? 13.128 3.595 -11.132 1.00 72.19 99 SER A C 1
ATOM 743 O O . SER A 1 99 ? 12.665 4.003 -10.072 1.00 72.19 99 SER A O 1
ATOM 745 N N . ALA A 1 100 ? 13.757 4.402 -11.987 1.00 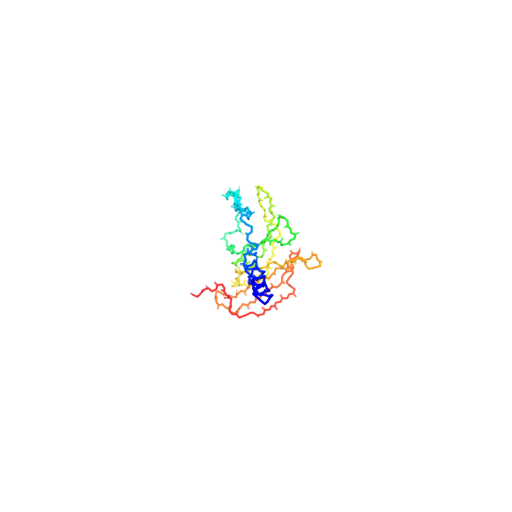72.25 100 ALA A N 1
ATOM 746 C CA . ALA A 1 100 ? 13.882 5.845 -11.776 1.00 72.25 100 ALA A CA 1
ATOM 747 C C . ALA A 1 100 ? 12.612 6.621 -12.165 1.00 72.25 100 ALA A C 1
ATOM 749 O O . ALA A 1 100 ? 12.551 7.826 -11.938 1.00 72.25 100 ALA A O 1
ATOM 750 N N . THR A 1 101 ? 11.649 5.956 -12.808 1.00 73.88 101 THR A N 1
ATOM 751 C CA . THR A 1 101 ? 10.468 6.602 -13.396 1.00 73.88 101 THR A CA 1
ATOM 752 C C . THR A 1 101 ? 9.166 5.863 -13.093 1.00 73.88 101 THR A C 1
ATOM 754 O O . THR A 1 101 ? 8.124 6.256 -13.601 1.00 73.88 101 THR A O 1
ATOM 757 N N . ALA A 1 102 ? 9.203 4.787 -12.300 1.00 78.19 102 ALA A N 1
ATOM 758 C CA . ALA A 1 102 ? 7.988 4.095 -11.897 1.00 78.19 102 ALA A CA 1
ATOM 759 C C . ALA A 1 102 ? 7.162 4.975 -10.956 1.00 78.19 102 ALA A C 1
ATOM 761 O O . ALA A 1 102 ? 7.652 5.446 -9.930 1.00 78.19 102 ALA A O 1
ATOM 762 N N . GLU A 1 103 ? 5.896 5.133 -11.311 1.00 84.69 103 GLU A N 1
ATOM 763 C CA . GLU A 1 103 ? 4.898 5.918 -10.607 1.00 84.69 103 GLU A CA 1
ATOM 764 C C . GLU A 1 103 ? 3.773 4.992 -10.146 1.00 84.69 103 GLU A C 1
ATOM 766 O O . GLU A 1 103 ? 3.210 4.216 -10.925 1.00 84.69 103 GLU A O 1
ATOM 771 N N . MET A 1 104 ? 3.472 5.054 -8.847 1.00 87.88 104 MET A N 1
ATOM 772 C CA . MET A 1 104 ? 2.421 4.270 -8.197 1.00 87.88 104 MET A CA 1
ATOM 773 C C . MET A 1 104 ? 1.248 5.166 -7.860 1.00 87.88 104 MET A C 1
ATOM 775 O O . MET A 1 104 ? 1.317 5.954 -6.918 1.00 87.88 104 MET A O 1
ATOM 779 N N . THR A 1 105 ? 0.162 5.020 -8.603 1.00 82.81 105 THR A N 1
ATOM 780 C CA . THR A 1 105 ? -0.894 6.039 -8.602 1.00 82.81 105 THR A CA 1
ATOM 781 C C . THR A 1 105 ? -2.247 5.515 -8.166 1.00 82.81 105 THR A C 1
ATOM 783 O O . THR A 1 105 ? -3.135 6.283 -7.805 1.00 82.81 105 THR A O 1
ATOM 786 N N . SER A 1 106 ? -2.414 4.193 -8.127 1.00 87.81 106 SER A N 1
ATOM 787 C CA . SER A 1 106 ? -3.656 3.589 -7.674 1.00 87.81 106 SER A CA 1
ATOM 788 C C . SER A 1 106 ? -3.435 2.275 -6.958 1.00 87.81 106 SER A C 1
ATOM 790 O O . SER A 1 106 ? -2.539 1.502 -7.302 1.00 87.81 106 SER A O 1
ATOM 792 N N . ILE A 1 107 ? -4.279 2.033 -5.956 1.00 94.56 107 ILE A N 1
ATOM 793 C CA . ILE A 1 107 ? -4.292 0.797 -5.191 1.00 94.56 107 ILE A CA 1
ATOM 794 C C . ILE A 1 107 ? -5.707 0.324 -4.880 1.00 94.56 107 ILE A C 1
ATOM 796 O O . ILE A 1 107 ? -6.635 1.122 -4.697 1.00 94.56 107 ILE A O 1
ATOM 800 N N . ASP A 1 108 ? -5.823 -0.990 -4.731 1.00 96.31 108 ASP A N 1
ATOM 801 C CA . ASP A 1 108 ? -6.945 -1.637 -4.066 1.00 96.31 108 ASP A CA 1
ATOM 802 C C . ASP A 1 108 ? -6.455 -2.762 -3.148 1.00 96.31 108 ASP A C 1
ATOM 804 O O . ASP A 1 108 ? -5.402 -3.361 -3.386 1.00 96.31 108 ASP A O 1
ATOM 808 N N . VAL A 1 109 ? -7.205 -3.034 -2.082 1.00 98.31 109 VAL A N 1
ATOM 809 C CA . VAL A 1 109 ? -6.841 -4.028 -1.067 1.00 98.31 109 VAL A CA 1
ATOM 810 C C . VAL A 1 109 ? -7.916 -5.097 -1.021 1.00 98.31 109 VAL A C 1
ATOM 812 O O . VAL A 1 109 ? -9.084 -4.832 -0.748 1.00 98.31 109 VAL A O 1
ATOM 815 N N . SER A 1 110 ? -7.510 -6.335 -1.273 1.00 98.12 110 SER A N 1
ATOM 816 C CA . SER A 1 110 ? -8.416 -7.477 -1.182 1.00 98.12 110 SER A CA 1
ATOM 817 C C . SER A 1 110 ? -8.876 -7.735 0.255 1.00 98.12 110 SER A C 1
ATOM 819 O O . SER A 1 110 ? -8.202 -7.392 1.230 1.00 98.12 110 SER A O 1
ATOM 821 N N . ILE A 1 111 ? -10.017 -8.415 0.382 1.00 98.06 111 ILE A N 1
ATOM 822 C CA . ILE A 1 111 ? -10.366 -9.118 1.621 1.00 98.06 111 ILE A CA 1
ATOM 823 C C . ILE A 1 111 ? -9.292 -10.164 1.970 1.00 98.06 111 ILE A C 1
ATOM 825 O O . ILE A 1 111 ? -8.590 -10.624 1.067 1.00 98.06 11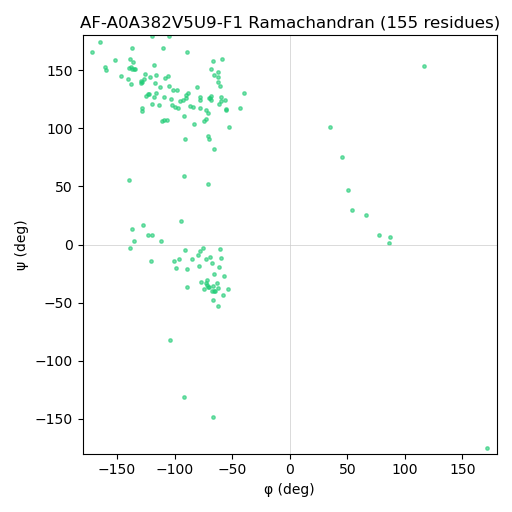1 ILE A O 1
ATOM 829 N N . PRO A 1 112 ? -9.189 -10.609 3.234 1.00 97.19 112 PRO A N 1
ATOM 830 C CA . PRO A 1 112 ? -8.257 -11.668 3.591 1.00 97.19 112 PRO A CA 1
ATOM 831 C C . PRO A 1 112 ? -8.577 -12.972 2.844 1.00 97.19 112 PRO A C 1
ATOM 833 O O . PRO A 1 112 ? -9.659 -13.544 2.993 1.00 97.19 112 PRO A O 1
ATOM 836 N N . ILE A 1 113 ? -7.621 -13.480 2.070 1.00 96.00 113 ILE A N 1
ATOM 837 C CA . ILE A 1 113 ? -7.699 -14.760 1.360 1.00 96.00 113 ILE A CA 1
ATOM 838 C C . ILE A 1 113 ? -6.711 -15.712 2.029 1.00 96.00 113 ILE A C 1
ATOM 840 O O . ILE A 1 113 ? -5.499 -15.574 1.891 1.00 96.00 113 ILE A O 1
ATOM 844 N N . GLY A 1 114 ? -7.227 -16.676 2.797 1.00 94.88 114 GLY A N 1
ATOM 845 C CA . GLY A 1 114 ? -6.379 -17.592 3.570 1.00 94.88 114 GLY A CA 1
ATOM 846 C C . GLY A 1 114 ? -5.592 -16.907 4.697 1.00 94.88 114 GLY A C 1
ATOM 847 O O . GLY A 1 114 ? -4.541 -17.406 5.083 1.00 94.88 114 GLY A O 1
ATOM 848 N N . GLY A 1 115 ? -6.091 -15.776 5.209 1.00 95.94 115 GLY A N 1
ATOM 849 C CA . GLY A 1 115 ? -5.433 -14.983 6.256 1.00 95.94 115 GLY A CA 1
ATOM 850 C C . GLY A 1 115 ? -4.424 -13.950 5.745 1.00 95.94 115 GLY A C 1
ATOM 851 O O . GLY A 1 115 ? -3.752 -13.333 6.560 1.00 95.94 115 GLY A O 1
ATOM 852 N N . GLU A 1 116 ? -4.322 -13.756 4.429 1.00 97.56 116 GLU A N 1
ATOM 853 C CA . GLU A 1 116 ? -3.445 -12.763 3.798 1.00 97.56 116 GLU A CA 1
ATOM 854 C C . GLU A 1 116 ? -4.269 -11.723 3.034 1.00 97.56 116 GLU A C 1
ATOM 856 O O . GLU A 1 116 ? -5.203 -12.088 2.317 1.00 97.56 116 GLU A O 1
ATOM 861 N N . ASN A 1 117 ? -3.889 -10.450 3.131 1.00 98.44 117 ASN A N 1
ATOM 862 C CA . ASN A 1 117 ? -4.415 -9.396 2.272 1.00 98.44 117 ASN A CA 1
ATOM 863 C C . ASN A 1 117 ? -3.421 -9.142 1.138 1.00 98.44 117 ASN A 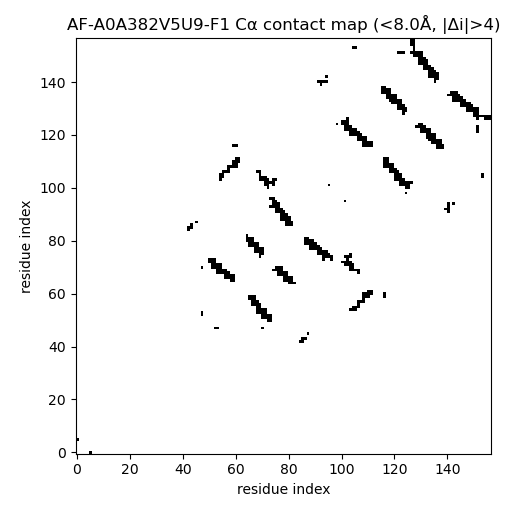C 1
ATOM 865 O O . ASN A 1 117 ? -2.224 -8.968 1.347 1.00 98.44 117 ASN A O 1
ATOM 869 N N . TYR A 1 118 ? -3.932 -9.063 -0.080 1.00 98.31 118 TYR A N 1
ATOM 870 C CA . TYR A 1 118 ? -3.152 -8.667 -1.244 1.00 98.31 118 TYR A CA 1
ATOM 871 C C . TYR A 1 118 ? -3.505 -7.242 -1.644 1.00 98.31 118 TYR A C 1
ATOM 873 O O . TYR A 1 118 ? -4.691 -6.894 -1.693 1.00 98.31 118 TYR A O 1
ATOM 881 N N . VAL A 1 119 ? -2.485 -6.451 -1.958 1.00 98.19 119 VAL A N 1
ATOM 882 C CA . VAL A 1 119 ? -2.623 -5.107 -2.513 1.00 98.19 119 VAL A CA 1
ATOM 883 C C . VAL A 1 119 ? -2.357 -5.182 -4.009 1.00 98.19 119 VAL A C 1
ATOM 885 O O . VAL A 1 119 ? -1.283 -5.611 -4.429 1.00 98.19 119 VAL A O 1
ATOM 888 N N . ALA A 1 120 ? -3.341 -4.791 -4.809 1.00 96.12 120 ALA A N 1
ATOM 889 C CA . ALA A 1 120 ? -3.147 -4.542 -6.227 1.00 96.12 120 ALA A CA 1
ATOM 890 C C . ALA A 1 120 ? -2.618 -3.116 -6.376 1.00 96.12 120 ALA A C 1
ATOM 892 O O . ALA A 1 120 ? -3.299 -2.173 -5.980 1.00 96.12 120 ALA A O 1
ATOM 893 N N . VAL A 1 121 ? -1.412 -2.963 -6.914 1.00 93.88 121 VAL A N 1
ATOM 894 C CA . VAL A 1 121 ? -0.748 -1.671 -7.104 1.00 93.88 121 VAL A CA 1
ATOM 895 C C . VAL A 1 121 ? -0.607 -1.402 -8.591 1.00 93.88 121 VAL A C 1
ATOM 897 O O . VAL A 1 121 ? 0.028 -2.180 -9.301 1.00 93.88 121 VAL A O 1
ATOM 900 N N . CYS A 1 122 ? -1.203 -0.309 -9.060 1.00 90.38 122 CYS A N 1
ATOM 901 C CA . CYS A 1 122 ? -0.995 0.176 -10.416 1.00 90.38 122 CYS A CA 1
ATOM 902 C C . CYS A 1 122 ? 0.345 0.899 -10.494 1.00 90.38 122 CYS A C 1
ATOM 904 O O . CYS A 1 122 ? 0.589 1.825 -9.720 1.00 90.38 122 CYS A O 1
ATOM 906 N N . VAL A 1 123 ? 1.192 0.456 -11.420 1.00 87.44 123 VAL A N 1
ATOM 907 C CA . VAL A 1 123 ? 2.518 1.017 -11.671 1.00 87.44 123 VAL A CA 1
ATOM 908 C C . VAL A 1 123 ? 2.615 1.407 -13.138 1.00 87.44 123 VAL A C 1
ATOM 910 O O . VAL A 1 123 ? 2.367 0.574 -14.012 1.00 87.44 123 VAL A O 1
ATOM 913 N N . ALA A 1 124 ? 3.015 2.642 -13.416 1.00 82.56 124 ALA A N 1
ATOM 914 C CA . ALA A 1 124 ? 3.327 3.116 -14.759 1.00 82.56 124 ALA A CA 1
ATOM 915 C C . ALA A 1 124 ? 4.769 3.621 -14.813 1.00 82.56 124 ALA A C 1
ATOM 917 O O . ALA A 1 124 ? 5.263 4.180 -13.846 1.00 82.56 124 ALA A O 1
ATOM 918 N N . ASN A 1 125 ? 5.464 3.419 -15.935 1.00 71.88 125 ASN A N 1
ATOM 919 C CA . ASN A 1 125 ? 6.856 3.871 -16.079 1.00 71.88 125 ASN A CA 1
ATOM 920 C C . ASN A 1 125 ? 6.998 5.374 -16.368 1.00 71.88 125 ASN A C 1
ATOM 922 O O . ASN A 1 125 ? 8.133 5.829 -16.457 1.00 71.88 125 ASN A O 1
ATOM 926 N N . THR A 1 126 ? 5.880 6.077 -16.567 1.00 70.88 126 THR A N 1
ATOM 927 C CA . THR A 1 126 ? 5.669 7.536 -16.589 1.00 70.88 126 THR A CA 1
ATOM 928 C C . THR A 1 126 ? 4.155 7.787 -16.664 1.00 70.88 126 THR A C 1
ATOM 930 O O . THR A 1 126 ? 3.412 6.893 -17.097 1.00 70.88 126 THR A O 1
ATOM 933 N N . ASP A 1 127 ? 3.717 9.016 -16.397 1.00 64.62 127 ASP A N 1
ATOM 934 C CA . ASP A 1 127 ? 2.404 9.528 -16.802 1.00 64.62 127 ASP A CA 1
ATOM 935 C C . ASP A 1 127 ? 2.010 9.058 -18.211 1.00 64.62 127 ASP A C 1
ATOM 937 O O . ASP A 1 127 ? 2.781 9.138 -19.177 1.00 64.62 127 ASP A O 1
ATOM 941 N N . CYS A 1 128 ? 0.792 8.524 -18.325 1.00 64.81 128 CYS A N 1
ATOM 942 C CA . CYS A 1 128 ? 0.234 8.000 -19.573 1.00 64.81 128 CYS A CA 1
ATOM 943 C C . CYS A 1 128 ? 1.099 6.938 -20.282 1.00 64.81 128 CYS A C 1
ATOM 945 O O . CYS A 1 128 ? 1.035 6.820 -21.508 1.00 64.81 128 CYS A O 1
ATOM 947 N N . ALA A 1 129 ? 1.885 6.138 -19.556 1.00 71.56 129 ALA A N 1
ATOM 948 C CA . ALA A 1 129 ? 2.543 4.953 -20.106 1.00 71.56 129 ALA A CA 1
ATOM 949 C C . ALA A 1 129 ? 1.676 3.690 -19.993 1.00 71.56 129 ALA A C 1
ATOM 951 O O . ALA A 1 129 ? 0.694 3.627 -19.248 1.00 71.56 129 ALA A O 1
ATOM 952 N N . VAL A 1 130 ? 2.077 2.656 -20.740 1.00 77.62 130 VAL A N 1
ATOM 953 C CA . VAL A 1 130 ? 1.618 1.285 -20.490 1.00 77.62 130 VAL A CA 1
ATOM 954 C C . VAL A 1 130 ? 2.050 0.911 -19.077 1.00 77.62 130 VAL A C 1
ATOM 956 O O . VAL A 1 130 ? 3.232 1.021 -18.737 1.00 77.62 130 VAL A O 1
ATOM 959 N N . GLY A 1 131 ? 1.076 0.526 -18.264 1.00 83.12 131 GLY A N 1
ATOM 960 C CA . GLY A 1 131 ? 1.293 0.166 -16.876 1.00 83.12 131 GLY A CA 1
ATOM 961 C C . GLY A 1 131 ? 1.226 -1.336 -16.647 1.00 83.12 131 GLY A C 1
ATOM 962 O O . GLY A 1 131 ? 0.950 -2.136 -17.540 1.00 83.12 131 GLY A O 1
ATOM 963 N N . LYS A 1 132 ? 1.425 -1.716 -15.395 1.00 87.31 132 LYS A N 1
ATOM 964 C CA . LYS A 1 132 ? 1.157 -3.056 -14.888 1.00 87.31 132 LYS A CA 1
ATOM 965 C C . LYS A 1 132 ? 0.455 -2.965 -13.544 1.00 87.31 132 LYS A C 1
ATOM 967 O O . LYS A 1 132 ? 0.574 -1.971 -12.831 1.00 87.31 132 LYS A O 1
ATOM 972 N N . ILE A 1 133 ? -0.259 -4.022 -13.191 1.00 91.88 133 ILE A N 1
ATOM 973 C CA . ILE A 1 133 ? -0.744 -4.242 -11.834 1.00 91.88 133 ILE A CA 1
ATOM 974 C C . ILE A 1 133 ? 0.193 -5.234 -11.161 1.00 91.88 133 ILE A C 1
ATOM 976 O O . ILE A 1 133 ? 0.313 -6.375 -11.607 1.00 91.88 133 ILE A O 1
ATOM 980 N N . MET A 1 134 ? 0.838 -4.806 -10.082 1.00 93.75 134 MET A N 1
ATOM 981 C CA . MET A 1 134 ? 1.555 -5.690 -9.170 1.00 93.75 134 MET A CA 1
ATOM 982 C C . MET A 1 134 ? 0.593 -6.185 -8.091 1.00 93.75 134 MET A C 1
ATOM 984 O O . MET A 1 134 ? -0.086 -5.386 -7.451 1.00 93.75 134 MET A O 1
ATOM 988 N N . PHE A 1 135 ? 0.557 -7.491 -7.848 1.00 96.38 135 PHE A N 1
ATOM 989 C CA . PHE A 1 135 ? -0.134 -8.069 -6.698 1.00 96.38 135 PHE A CA 1
ATOM 990 C C . PHE A 1 135 ? 0.879 -8.323 -5.589 1.00 96.38 135 PHE A C 1
ATOM 992 O O . PHE A 1 135 ? 1.799 -9.123 -5.757 1.00 96.38 135 PHE A O 1
ATOM 999 N N . VAL A 1 136 ? 0.702 -7.653 -4.4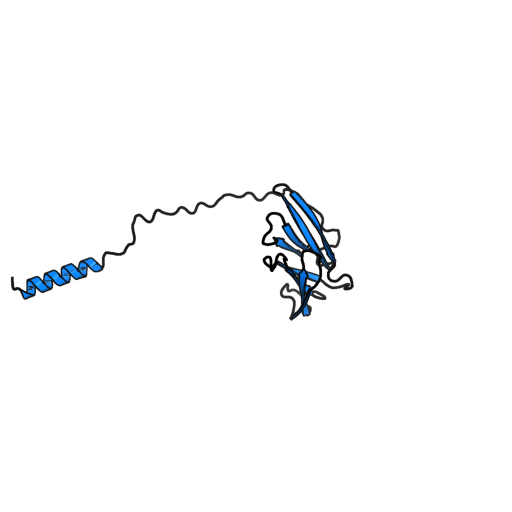56 1.00 98.00 136 VAL A N 1
ATOM 1000 C CA . VAL A 1 136 ? 1.664 -7.612 -3.351 1.00 98.00 136 VAL A CA 1
ATOM 1001 C C . VAL A 1 136 ? 1.053 -8.250 -2.113 1.00 98.00 136 VAL A C 1
ATOM 1003 O O . VAL A 1 136 ? -0.058 -7.890 -1.733 1.00 98.00 136 VAL A O 1
ATOM 1006 N N . LYS A 1 137 ? 1.761 -9.169 -1.456 1.00 98.06 137 LYS A N 1
ATOM 1007 C CA . LYS A 1 137 ? 1.390 -9.645 -0.116 1.00 98.06 137 LYS A CA 1
ATOM 1008 C C . LYS A 1 137 ? 1.596 -8.537 0.901 1.00 98.06 137 LYS A C 1
ATOM 1010 O O . LYS A 1 137 ? 2.693 -7.993 1.003 1.00 98.06 137 LYS A O 1
ATOM 1015 N N . LEU A 1 138 ? 0.570 -8.219 1.679 1.00 98.06 138 LEU A N 1
ATOM 1016 C CA . LEU A 1 138 ? 0.659 -7.128 2.641 1.00 98.06 138 LEU A CA 1
ATOM 1017 C C . LEU A 1 138 ? 1.547 -7.479 3.841 1.00 98.06 138 LEU A C 1
ATOM 1019 O O . LEU A 1 138 ? 2.185 -6.591 4.409 1.00 98.06 138 LEU A O 1
ATOM 1023 N N . SER A 1 139 ? 1.604 -8.757 4.218 1.00 96.94 139 SER A N 1
ATOM 1024 C CA . SER A 1 139 ? 2.374 -9.216 5.379 1.00 96.94 139 SER A CA 1
ATOM 1025 C C . SER A 1 139 ? 3.886 -8.987 5.266 1.00 96.94 139 SER A C 1
ATOM 1027 O O . SER A 1 139 ? 4.534 -8.735 6.283 1.00 96.94 139 SER A O 1
ATOM 1029 N N . ASP A 1 140 ? 4.445 -9.059 4.055 1.00 96.88 140 ASP A N 1
ATOM 1030 C CA . ASP A 1 140 ? 5.894 -9.000 3.830 1.00 96.88 140 ASP A CA 1
ATOM 1031 C C . ASP A 1 140 ? 6.335 -8.159 2.618 1.00 96.88 140 ASP A C 1
ATOM 1033 O O . ASP A 1 140 ? 7.534 -7.983 2.402 1.00 96.88 140 ASP A O 1
ATOM 1037 N N . GLY A 1 141 ? 5.397 -7.612 1.840 1.00 96.38 141 GLY A N 1
ATOM 1038 C CA . GLY A 1 141 ? 5.694 -6.799 0.661 1.00 96.38 141 GLY A CA 1
ATOM 1039 C C . GLY A 1 141 ? 6.098 -7.598 -0.579 1.00 96.38 141 GLY A C 1
ATOM 1040 O O . GLY A 1 141 ? 6.517 -7.006 -1.572 1.00 96.38 141 GLY A O 1
ATOM 1041 N N . THR A 1 142 ? 5.990 -8.929 -0.562 1.00 96.69 142 THR A N 1
ATOM 1042 C CA . THR A 1 142 ? 6.367 -9.766 -1.708 1.00 96.69 142 THR A CA 1
ATOM 1043 C C . THR A 1 142 ? 5.413 -9.553 -2.882 1.00 96.69 142 THR A C 1
ATOM 1045 O O . THR A 1 142 ? 4.211 -9.801 -2.763 1.00 96.69 142 THR A O 1
ATOM 1048 N N . VAL A 1 143 ? 5.949 -9.194 -4.052 1.00 95.69 143 VAL A N 1
ATOM 1049 C CA . VAL A 1 143 ? 5.204 -9.215 -5.322 1.00 95.69 143 VAL A CA 1
ATOM 1050 C C . VAL A 1 143 ? 5.009 -10.670 -5.757 1.00 95.69 143 VAL A C 1
ATOM 1052 O O . VAL A 1 143 ? 5.973 -11.385 -6.027 1.00 95.69 143 VAL A O 1
ATOM 1055 N N . VAL A 1 144 ? 3.761 -11.134 -5.802 1.00 96.56 144 VAL A N 1
ATOM 1056 C CA . VAL A 1 144 ? 3.417 -12.530 -6.136 1.00 96.56 144 VAL A CA 1
ATOM 1057 C C . VAL A 1 144 ? 2.987 -12.720 -7.583 1.00 96.56 144 VAL A C 1
ATOM 1059 O O . VAL A 1 144 ? 3.007 -13.841 -8.090 1.00 96.56 144 VAL A O 1
ATOM 1062 N N . SER A 1 145 ? 2.568 -11.648 -8.249 1.00 94.81 145 SER A N 1
ATOM 1063 C CA . SE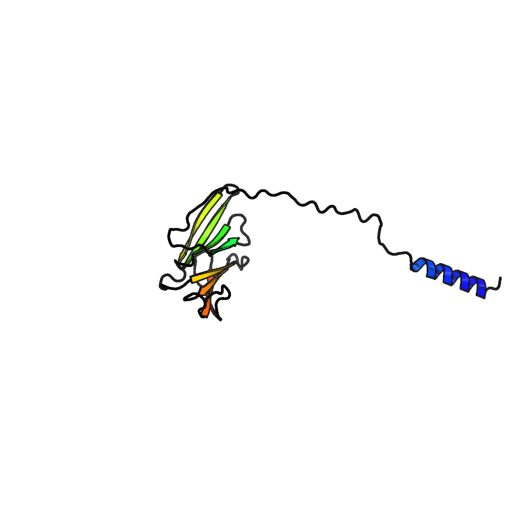R A 1 145 ? 2.166 -11.671 -9.649 1.00 94.81 145 SER A CA 1
ATOM 1064 C C . SER A 1 145 ? 2.204 -10.264 -10.228 1.00 94.81 145 SER A C 1
ATOM 1066 O O . SER A 1 145 ? 2.009 -9.287 -9.505 1.00 94.81 145 SER A O 1
ATOM 1068 N N . GLU A 1 146 ? 2.417 -10.178 -11.536 1.00 93.19 146 GLU A N 1
ATOM 1069 C CA . GLU A 1 146 ? 2.301 -8.949 -12.308 1.00 93.19 146 GLU A CA 1
ATOM 1070 C C . GLU A 1 146 ? 1.401 -9.211 -13.512 1.00 93.19 146 GLU A C 1
ATOM 1072 O O . GLU A 1 146 ? 1.467 -10.276 -14.132 1.00 93.19 146 GLU A O 1
ATOM 1077 N N . VAL A 1 147 ? 0.552 -8.241 -13.833 1.00 90.44 147 VAL A N 1
ATOM 1078 C CA . VAL A 1 147 ? -0.299 -8.273 -15.019 1.00 90.44 147 VAL A CA 1
ATOM 1079 C C . VAL A 1 147 ? -0.094 -6.979 -15.777 1.00 90.44 147 VAL A C 1
ATOM 1081 O O . VAL A 1 147 ? -0.409 -5.909 -15.258 1.00 90.44 147 VAL A O 1
ATOM 1084 N N . ASP A 1 148 ? 0.404 -7.081 -17.006 1.00 88.19 148 ASP A N 1
ATOM 1085 C CA . ASP A 1 148 ? 0.454 -5.939 -17.912 1.00 88.19 148 ASP A CA 1
ATOM 1086 C C . ASP A 1 148 ? -0.966 -5.426 -18.140 1.00 88.19 148 ASP A C 1
ATOM 1088 O O . ASP A 1 148 ? -1.878 -6.178 -18.505 1.00 88.19 148 ASP A O 1
ATOM 1092 N N . VAL A 1 149 ? -1.156 -4.133 -17.916 1.00 80.12 149 VAL A N 1
ATOM 1093 C CA . VAL A 1 149 ? -2.391 -3.444 -18.266 1.00 80.12 149 VAL A CA 1
ATOM 1094 C C . VAL A 1 149 ? -2.122 -2.502 -19.424 1.00 80.12 149 VAL A C 1
ATOM 1096 O O . VAL A 1 149 ? -0.988 -2.310 -19.854 1.00 80.12 149 VAL A O 1
ATOM 1099 N N . GLY A 1 150 ? -3.191 -1.965 -20.006 1.00 75.62 150 GLY A N 1
ATOM 1100 C CA . GLY A 1 150 ? -3.055 -0.916 -21.005 1.00 75.62 150 GLY A CA 1
ATOM 1101 C C . GLY A 1 150 ? -2.493 0.368 -20.391 1.00 75.62 150 GLY A C 1
ATOM 1102 O O . GLY A 1 150 ? -1.730 0.371 -19.427 1.00 75.62 150 GLY A O 1
ATOM 1103 N N . TYR A 1 151 ? -2.906 1.495 -20.950 1.00 70.00 151 TYR A N 1
ATOM 1104 C CA . TYR A 1 151 ? -2.593 2.781 -20.347 1.00 70.00 151 TYR A CA 1
ATOM 1105 C C . TYR A 1 151 ? -3.175 2.884 -18.938 1.00 70.00 151 TYR A C 1
ATOM 1107 O O . TYR A 1 151 ? -4.322 2.486 -18.707 1.00 70.00 151 TYR A O 1
ATOM 1115 N N . ASN A 1 152 ? -2.369 3.410 -18.017 1.00 63.94 152 ASN A N 1
ATOM 1116 C CA . ASN A 1 152 ? -2.810 3.714 -16.664 1.00 63.94 152 ASN A CA 1
ATOM 1117 C C . ASN A 1 152 ? -4.024 4.669 -16.720 1.00 63.94 152 ASN A C 1
ATOM 1119 O O . ASN A 1 152 ? -3.951 5.701 -17.395 1.00 63.94 152 ASN A O 1
ATOM 1123 N N . PRO A 1 153 ? -5.171 4.315 -16.108 1.00 54.59 153 PRO A N 1
ATOM 1124 C CA . PRO A 1 153 ? -6.395 5.110 -16.194 1.00 54.59 153 PRO A CA 1
ATOM 1125 C C . PRO A 1 153 ? -6.378 6.385 -15.338 1.00 54.59 153 PRO A C 1
ATOM 1127 O O . PRO A 1 153 ? -7.354 7.131 -15.377 1.00 54.59 153 PRO A O 1
ATOM 1130 N N . ASP A 1 154 ? -5.319 6.627 -14.562 1.00 59.84 154 ASP A N 1
ATOM 1131 C CA . ASP A 1 154 ? -5.138 7.851 -13.769 1.00 59.84 154 ASP A CA 1
ATOM 1132 C C . ASP A 1 154 ? -4.931 9.119 -14.609 1.00 59.84 154 ASP A C 1
ATOM 1134 O O . ASP A 1 154 ? -5.117 10.212 -14.089 1.00 59.84 154 ASP A O 1
ATOM 1138 N N . GLY A 1 155 ? -4.620 8.954 -15.898 1.00 45.88 155 GLY A N 1
ATOM 1139 C CA . GLY A 1 155 ? -4.741 9.928 -16.971 1.00 45.88 155 GLY A CA 1
ATOM 1140 C C . GLY A 1 155 ? -4.475 11.384 -16.591 1.00 45.88 155 GLY A C 1
ATOM 114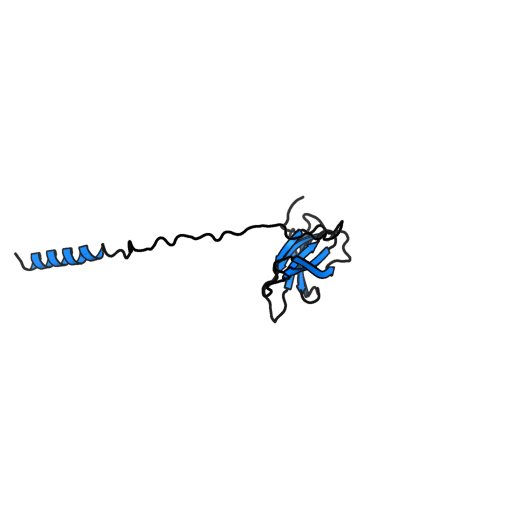1 O O . GLY A 1 155 ? -5.396 12.108 -16.225 1.00 45.88 155 GLY A O 1
ATOM 1142 N N . THR A 1 156 ? -3.287 11.892 -16.912 1.00 43.97 156 THR A N 1
ATOM 1143 C CA . THR A 1 156 ? -3.183 12.937 -17.948 1.00 43.97 156 THR A CA 1
ATOM 1144 C C . THR A 1 156 ? -1.774 13.051 -18.526 1.00 43.97 156 THR A C 1
ATOM 1146 O O . THR A 1 156 ? -0.786 12.724 -17.881 1.00 43.97 156 THR A O 1
ATOM 1149 N N . ALA A 1 157 ? -1.741 13.456 -19.797 1.00 37.59 157 ALA A N 1
ATOM 1150 C CA . ALA A 1 157 ? -0.598 13.994 -20.523 1.00 37.59 157 ALA A CA 1
ATOM 1151 C C . ALA A 1 157 ? -0.694 15.527 -20.534 1.00 37.59 157 ALA A C 1
ATOM 1153 O O . ALA A 1 157 ? -1.829 16.032 -20.334 1.00 37.59 157 ALA A O 1
#

Nearest PDB structures (foldseek):
  6ud7-assembly1_B  TM=5.260E-01  e=3.072E-02  Homo sapiens
  8tl6-assembly1_A  TM=5.536E-01  e=9.121E-02  Homo sapiens
  6pai-assembly1_A  TM=5.219E-01  e=1.074E-01  Homo sapiens
  8ov6-assembly1_A  TM=5.279E-01  e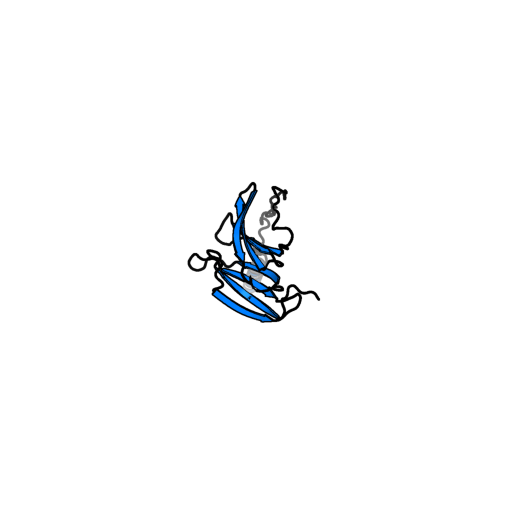=4.420E-01  Homo sapiens
  7edg-assembly1_C  TM=2.223E-01  e=6.021E+00  Severe acute respiratory syndrome coronavirus 2

Mean predicted aligned error: 12.97 Å

Secondary structure (DSSP, 8-state):
--HHHHHHHHHHHHHHTTTS-----TT-------PPP------------TT--EEEEEE-TT-SSEEEEEEGGGTEEEEEEEETTEEEEEEEEES-TT-SS-EEEEEEEPPPBTTB-EEEEEEESSTTSEEEEEEEETTT--EEEEEEEEE-TT---

Solvent-accessible surface area (backbone atoms only — not comparable to full-atom values): 9374 Å² total; per-residue (Å²): 134,57,72,69,59,55,50,53,52,51,51,52,56,59,56,61,60,67,77,69,72,65,88,70,58,92,73,66,66,80,76,73,83,78,76,82,87,82,83,90,72,90,77,74,86,82,81,85,53,100,64,21,56,74,62,42,75,46,66,38,53,94,52,97,36,39,30,38,34,30,17,13,71,59,25,28,42,35,33,33,40,44,59,102,79,43,72,47,80,59,62,73,30,67,77,44,82,84,51,94,45,40,33,28,66,45,71,50,59,40,62,59,61,95,84,41,38,40,33,41,35,37,37,18,63,39,81,64,25,65,18,31,36,37,34,24,38,65,91,77,49,49,73,78,47,75,44,82,46,62,63,45,86,83,63,63,130

Radius of gyration: 29.88 Å; Cα contacts (8 Å, |Δi|>4): 284; chains: 1; bounding box: 102×35×39 Å

Foldseek 3Di:
DDPVVVVVVVVCVVVVVVVPPPPPPPPPPPPPPDDDDDDDDCLDDDDPDPQQQWADKDAAAPDPFWIWTHRFQQQKIWIWGHDPRGIDTDDMANQCNPQNQKGWHDWDWDHQDVNWIWIFTWIASHAFHFIKTFTATPVPRDGPDIGTDGTDPVDDD